Protein AF-A0A8S3JWL3-F1 (afdb_monomer_lite)

Organism: NCBI:txid392030

Foldseek 3Di:
DDDDDDDAQQLLAVVSLVVVLVVLLVVCVVPPDQAEEAECFLVFAQWEQDQAGPPRDPVDDDPGRDHHYDDCPCVCLQQPPDDDPDDDNTPCTRHHHQQDWHDNNPPDIDGCSVCSLCRQVSVVVSVQVSSCVNPVDNGYYHYDRDDVVD

Secondary structure (DSSP, 8-state):
---PPP----TTSHHHHHHHHHHHHHHHTTS--SEEEE-STTT--S-BS-SS-TT--TTS--SS---B---GGGHHHHS-SS--S-SSSSTTTTS--TT-EEE-SSS-EEEHHHHGGGHHHHHHHHHHHHHHHHHTS--EEEESS--TT-

Structure (mmCIF, N/CA/C/O backbone):
data_AF-A0A8S3JWL3-F1
#
_entry.id   AF-A0A8S3JWL3-F1
#
loop_
_atom_site.group_PDB
_atom_site.id
_atom_site.type_symbol
_atom_site.label_atom_id
_atom_site.label_alt_id
_atom_site.label_comp_id
_atom_site.label_asym_id
_atom_site.label_entity_id
_atom_site.label_seq_id
_atom_site.pdbx_PDB_ins_code
_atom_site.Cartn_x
_atom_site.Cartn_y
_atom_site.Cartn_z
_atom_site.occupancy
_atom_site.B_iso_or_equiv
_atom_site.auth_seq_id
_atom_site.auth_comp_id
_atom_site.auth_asym_id
_atom_site.auth_atom_id
_atom_site.pdbx_PDB_model_num
ATOM 1 N N . MET A 1 1 ? -8.527 26.647 -8.052 1.00 44.53 1 MET A N 1
ATOM 2 C CA . MET A 1 1 ? -8.600 25.191 -7.799 1.00 44.53 1 MET A CA 1
ATOM 3 C C . MET A 1 1 ? -7.222 24.756 -7.322 1.00 44.53 1 MET A C 1
ATOM 5 O O . MET A 1 1 ? -6.281 24.857 -8.094 1.00 44.53 1 MET A O 1
ATOM 9 N N . ILE A 1 2 ? -7.061 24.413 -6.041 1.00 44.34 2 ILE A N 1
ATOM 10 C CA . ILE A 1 2 ? -5.769 23.945 -5.516 1.00 44.34 2 ILE A CA 1
ATOM 11 C C . ILE A 1 2 ? -5.605 22.501 -5.985 1.00 44.34 2 ILE A C 1
ATOM 13 O O . ILE A 1 2 ? -6.387 21.639 -5.589 1.00 44.34 2 ILE A O 1
ATOM 17 N N . ILE A 1 3 ? -4.630 22.246 -6.852 1.00 53.47 3 ILE A N 1
ATOM 18 C CA . ILE A 1 3 ? -4.238 20.884 -7.215 1.00 53.47 3 ILE A CA 1
ATOM 19 C C . ILE A 1 3 ? -3.563 20.283 -5.979 1.00 53.47 3 ILE A C 1
ATOM 21 O O . ILE A 1 3 ? -2.512 20.763 -5.559 1.00 53.47 3 ILE A O 1
ATOM 25 N N . ARG A 1 4 ? -4.185 19.276 -5.359 1.00 68.00 4 ARG A N 1
ATOM 26 C CA . ARG A 1 4 ? -3.591 18.528 -4.245 1.00 68.00 4 ARG A CA 1
ATOM 27 C C . ARG A 1 4 ? -3.027 17.222 -4.794 1.00 68.00 4 ARG A C 1
ATOM 29 O O . ARG A 1 4 ? -3.751 16.478 -5.447 1.00 68.00 4 ARG A O 1
ATOM 36 N N . LYS A 1 5 ? -1.738 16.986 -4.560 1.00 80.75 5 LYS A N 1
ATOM 37 C CA . LYS A 1 5 ? -1.073 15.713 -4.857 1.00 80.75 5 LYS A CA 1
ATOM 38 C C . LYS A 1 5 ? -1.390 14.711 -3.744 1.00 80.75 5 LYS A C 1
ATOM 40 O O . LYS A 1 5 ? -1.603 15.127 -2.604 1.00 80.75 5 LYS A O 1
ATOM 45 N N . ALA A 1 6 ? -1.413 13.426 -4.078 1.00 89.12 6 ALA A N 1
ATOM 46 C CA . ALA A 1 6 ? -1.502 12.342 -3.105 1.00 89.12 6 ALA A CA 1
ATOM 47 C C . ALA A 1 6 ? -0.107 11.769 -2.821 1.00 89.12 6 ALA A C 1
ATOM 49 O O . ALA A 1 6 ? 0.796 11.873 -3.651 1.00 89.12 6 ALA A O 1
ATOM 50 N N . VAL A 1 7 ? 0.047 11.178 -1.641 1.00 93.50 7 VAL A N 1
ATOM 51 C CA . VAL A 1 7 ? 1.211 10.382 -1.242 1.00 93.50 7 VAL A CA 1
ATOM 52 C C . VAL A 1 7 ? 0.719 9.002 -0.820 1.00 93.50 7 VAL A C 1
ATOM 54 O O . VAL A 1 7 ? -0.432 8.869 -0.404 1.00 93.50 7 VAL A O 1
ATOM 57 N N . PHE A 1 8 ? 1.581 7.997 -0.928 1.00 96.88 8 PHE A N 1
ATOM 58 C CA . PHE A 1 8 ? 1.252 6.609 -0.619 1.00 96.88 8 PHE A CA 1
ATOM 59 C C . PHE A 1 8 ? 1.938 6.214 0.693 1.00 96.88 8 PHE A C 1
ATOM 61 O O . PHE A 1 8 ? 3.164 6.315 0.771 1.00 96.88 8 PHE A O 1
ATOM 68 N N . PRO A 1 9 ? 1.189 5.816 1.736 1.00 97.81 9 PRO A N 1
ATOM 69 C CA . PRO A 1 9 ? 1.782 5.319 2.972 1.00 97.81 9 PRO A CA 1
ATOM 70 C C . PRO A 1 9 ? 2.560 4.022 2.734 1.00 97.81 9 PRO A C 1
ATOM 72 O O . PRO A 1 9 ? 2.118 3.167 1.967 1.00 97.81 9 PRO A O 1
ATOM 75 N N . ASP A 1 10 ? 3.689 3.862 3.418 1.00 98.00 10 ASP A N 1
ATOM 76 C CA . ASP A 1 10 ? 4.428 2.601 3.475 1.00 98.00 10 ASP A CA 1
ATOM 77 C C . ASP A 1 10 ? 3.931 1.768 4.662 1.00 98.00 10 ASP A C 1
ATOM 79 O O . ASP A 1 10 ? 4.344 1.984 5.799 1.00 98.00 10 ASP A O 1
ATOM 83 N N . PHE A 1 11 ? 3.039 0.811 4.409 1.00 97.38 11 PHE A N 1
ATOM 84 C CA . PHE A 1 11 ? 2.461 -0.033 5.458 1.00 97.38 11 PHE A CA 1
ATOM 85 C C . PHE A 1 11 ? 3.400 -1.141 5.968 1.00 97.38 11 PHE A C 1
ATOM 87 O O . PHE A 1 11 ? 3.031 -1.854 6.903 1.00 97.38 11 PHE A O 1
ATOM 94 N N . PHE A 1 12 ? 4.616 -1.278 5.423 1.00 96.25 12 PHE A N 1
ATOM 95 C CA . PHE A 1 12 ? 5.665 -2.084 6.059 1.00 96.25 12 PHE A CA 1
ATOM 96 C C . PHE A 1 12 ? 6.327 -1.346 7.221 1.00 96.25 12 PHE A C 1
ATOM 98 O O . PHE A 1 12 ? 6.845 -1.990 8.139 1.00 96.25 12 PHE A O 1
ATOM 105 N N . TYR A 1 13 ? 6.280 -0.011 7.213 1.00 97.19 13 TYR A N 1
ATOM 106 C CA . TYR A 1 13 ? 6.944 0.815 8.205 1.00 97.19 13 TYR A CA 1
ATOM 107 C C . TYR A 1 13 ? 6.070 0.967 9.462 1.00 97.19 13 TYR A C 1
ATOM 109 O O . TYR A 1 13 ? 4.990 1.561 9.391 1.00 97.19 13 TYR A O 1
ATOM 117 N N . PRO A 1 14 ? 6.503 0.492 10.650 1.00 95.38 14 PRO A N 1
ATOM 118 C CA . PRO A 1 14 ? 5.649 0.488 11.843 1.00 95.38 14 PRO A CA 1
ATOM 119 C C . PRO A 1 14 ? 5.060 1.859 12.234 1.00 95.38 14 PRO A C 1
ATOM 121 O O . PRO A 1 14 ? 3.884 1.919 12.585 1.00 95.38 14 PRO A O 1
ATOM 124 N N . PRO A 1 15 ? 5.778 2.991 12.104 1.00 96.62 15 PRO A N 1
ATOM 125 C CA . PRO A 1 15 ? 5.181 4.306 12.345 1.00 96.62 15 PRO A CA 1
ATOM 126 C C . PRO A 1 15 ? 4.018 4.665 11.408 1.00 96.62 15 PRO A C 1
ATOM 128 O O . PRO A 1 15 ? 3.125 5.409 11.814 1.00 96.62 15 PRO A O 1
ATOM 131 N N . ALA A 1 16 ? 3.982 4.138 10.179 1.00 96.06 16 ALA A N 1
ATOM 132 C CA . ALA A 1 16 ? 2.843 4.332 9.285 1.00 96.06 16 ALA A CA 1
ATOM 133 C C . ALA A 1 16 ? 1.608 3.557 9.769 1.00 96.06 16 ALA A C 1
ATOM 135 O O . ALA A 1 16 ? 0.496 4.069 9.664 1.00 96.06 16 ALA A O 1
ATOM 136 N N . PHE A 1 17 ? 1.794 2.373 10.364 1.00 94.19 17 PHE A N 1
ATOM 137 C CA . PHE A 1 17 ? 0.718 1.628 11.026 1.00 94.19 17 PHE A CA 1
ATOM 138 C C . PHE A 1 17 ? 0.106 2.450 12.166 1.00 94.19 17 PHE A C 1
ATOM 140 O O . PHE A 1 17 ? -1.116 2.594 12.248 1.00 94.19 17 PHE A O 1
ATOM 147 N N . ASP A 1 18 ? 0.947 3.019 13.033 1.00 95.44 18 ASP A N 1
ATOM 148 C CA . ASP A 1 18 ? 0.491 3.824 14.171 1.00 95.44 18 ASP A CA 1
ATOM 149 C C . ASP A 1 18 ? -0.229 5.095 13.713 1.00 95.44 18 ASP A C 1
ATOM 151 O O . ASP A 1 18 ? -1.307 5.432 14.219 1.00 95.44 18 ASP A O 1
ATOM 155 N N . TRP A 1 19 ? 0.327 5.768 12.702 1.00 97.88 19 TRP A N 1
ATOM 156 C CA . TRP A 1 19 ? -0.329 6.892 12.050 1.00 97.88 19 TRP A CA 1
ATOM 157 C C . TRP A 1 19 ? -1.694 6.481 11.487 1.00 97.88 19 TRP A C 1
ATOM 159 O O . TRP A 1 19 ? -2.695 7.108 11.834 1.00 97.88 19 TRP A O 1
ATOM 169 N N . TRP A 1 20 ? -1.778 5.403 10.707 1.00 98.00 20 TRP A N 1
ATOM 170 C CA . TRP A 1 20 ? -3.027 4.943 10.096 1.00 98.00 20 TRP A CA 1
ATOM 171 C C . TRP A 1 20 ? -4.093 4.601 11.137 1.00 98.00 20 TRP A C 1
ATOM 173 O O . TRP A 1 20 ? -5.238 5.052 11.049 1.00 98.00 20 TRP A O 1
ATOM 183 N N . LYS A 1 21 ? -3.695 3.895 12.200 1.00 96.50 21 LYS A N 1
ATOM 184 C CA . LYS A 1 21 ? -4.564 3.599 13.339 1.00 96.50 21 LYS A CA 1
ATOM 185 C C . LYS A 1 21 ? -5.101 4.873 13.987 1.00 96.50 21 LYS A C 1
ATOM 187 O O . LYS A 1 21 ? -6.297 4.940 14.272 1.00 96.50 21 LYS A O 1
ATOM 192 N N . SER A 1 22 ? -4.251 5.878 14.214 1.00 97.62 22 SER A N 1
ATOM 193 C CA . SER A 1 22 ? -4.694 7.158 14.782 1.00 97.62 22 SER A CA 1
ATOM 194 C C . SER A 1 22 ? -5.728 7.850 13.893 1.00 97.62 22 SER A C 1
ATOM 196 O O . SER A 1 22 ? -6.750 8.296 14.408 1.00 97.62 22 SER A O 1
ATOM 198 N N . GLN A 1 23 ? -5.533 7.841 12.567 1.00 97.88 23 GLN A N 1
ATOM 199 C CA . GLN A 1 23 ? -6.482 8.438 11.624 1.00 97.88 23 GLN A CA 1
ATOM 200 C C . GLN A 1 23 ? -7.848 7.750 11.698 1.00 97.88 23 GLN A C 1
ATOM 202 O O . GLN A 1 23 ? -8.874 8.423 11.792 1.00 97.88 23 GLN A O 1
ATOM 207 N N . ILE A 1 24 ? -7.864 6.415 11.725 1.00 97.38 24 ILE A N 1
ATOM 208 C CA . ILE A 1 24 ? -9.092 5.620 11.847 1.00 97.38 24 ILE A CA 1
ATOM 209 C C . ILE A 1 24 ? -9.818 5.930 13.165 1.00 97.38 24 ILE A C 1
ATOM 211 O O . ILE A 1 24 ? -11.020 6.204 13.168 1.00 97.38 24 ILE A O 1
ATOM 215 N N . VAL A 1 25 ? -9.097 5.909 14.291 1.00 95.62 25 VAL A N 1
ATOM 216 C CA . VAL A 1 25 ? -9.671 6.157 15.624 1.00 95.62 25 VAL A CA 1
ATOM 217 C C . VAL A 1 25 ? -10.209 7.583 15.740 1.00 95.62 25 VAL A C 1
ATOM 219 O O . VAL A 1 25 ? -11.300 7.790 16.275 1.00 95.62 25 VAL A O 1
ATOM 222 N N . ASP A 1 26 ? -9.468 8.568 15.237 1.00 97.06 26 ASP A N 1
ATOM 223 C CA . ASP A 1 26 ? -9.870 9.970 15.293 1.00 97.06 26 ASP A CA 1
ATOM 224 C C . ASP A 1 26 ? -11.065 10.252 14.388 1.00 97.06 26 ASP A C 1
ATOM 226 O O . ASP A 1 26 ? -12.000 10.940 14.808 1.00 97.06 26 ASP A O 1
ATOM 230 N N . TYR A 1 27 ? -11.100 9.669 13.189 1.00 97.19 27 TYR A N 1
ATOM 231 C CA . TYR A 1 27 ? -12.247 9.814 12.302 1.00 97.19 27 TYR A CA 1
ATOM 232 C C . TYR A 1 27 ? -13.502 9.147 12.877 1.00 97.19 27 TYR A C 1
ATOM 234 O O . TYR A 1 27 ? -14.595 9.710 12.789 1.00 97.19 27 TYR A O 1
ATOM 242 N N . HIS A 1 28 ? -13.355 8.027 13.594 1.00 96.88 28 HIS A N 1
ATOM 243 C CA . HIS A 1 28 ? -14.475 7.374 14.275 1.00 96.88 28 HIS A CA 1
ATOM 244 C C . HIS A 1 28 ? -15.125 8.230 15.382 1.00 96.88 28 HIS A C 1
ATOM 246 O O . HIS A 1 28 ? -16.268 8.001 15.797 1.00 96.88 28 HIS A O 1
ATOM 252 N N . LYS A 1 29 ? -14.422 9.242 15.907 1.00 96.50 29 LYS A N 1
ATOM 253 C CA . LYS A 1 29 ? -15.022 10.217 16.838 1.00 96.50 29 LYS A CA 1
ATOM 254 C C . LYS A 1 29 ? -16.047 11.110 16.133 1.00 96.50 29 LYS A C 1
ATOM 256 O O . LYS A 1 29 ? -16.964 11.586 16.792 1.00 96.50 29 LYS A O 1
ATOM 261 N N . GLN A 1 30 ? -15.902 11.304 14.822 1.00 97.75 30 GLN A N 1
ATOM 262 C CA . GLN A 1 30 ? -16.779 12.137 13.997 1.00 97.75 30 GLN A CA 1
ATOM 263 C C . GLN A 1 30 ? -17.875 11.315 13.311 1.00 97.75 30 GLN A C 1
ATOM 265 O O . GLN A 1 30 ? -19.022 11.750 13.263 1.00 97.75 30 GLN A O 1
ATOM 270 N N . LEU A 1 31 ? -17.535 10.122 12.815 1.00 96.50 31 LEU A N 1
ATOM 271 C CA . LEU A 1 31 ? -18.459 9.226 12.125 1.00 96.50 31 LEU A CA 1
ATOM 272 C C . LEU A 1 31 ? -18.341 7.810 12.683 1.00 96.50 31 LEU A C 1
ATOM 274 O O . LEU A 1 31 ? -17.288 7.191 12.588 1.00 96.50 31 LEU A O 1
ATOM 278 N N . LYS A 1 32 ? -19.433 7.279 13.231 1.00 96.25 32 LYS A N 1
ATOM 279 C CA . LYS A 1 32 ? -19.479 5.886 13.687 1.00 96.25 32 LYS A CA 1
ATOM 280 C C . LYS A 1 32 ? -19.602 4.944 12.493 1.00 96.25 32 LYS A C 1
ATOM 282 O O . LYS A 1 32 ? -20.474 5.146 11.652 1.00 96.25 32 LYS A O 1
ATOM 287 N N . PHE A 1 33 ? -18.733 3.939 12.428 1.00 95.62 33 PHE A N 1
ATOM 288 C CA . PHE A 1 33 ? -18.717 2.923 11.376 1.00 95.62 33 PHE A CA 1
ATOM 289 C C . PHE A 1 33 ? -18.340 1.557 11.955 1.00 95.62 33 PHE A C 1
ATOM 291 O O . PHE A 1 33 ? -17.509 1.461 12.855 1.00 95.62 33 PHE A O 1
ATOM 298 N N . ASP A 1 34 ? -18.930 0.492 11.412 1.00 94.62 34 ASP A N 1
ATOM 299 C CA . ASP A 1 34 ? -18.734 -0.880 11.908 1.00 94.62 34 ASP A CA 1
ATOM 300 C C . ASP A 1 34 ? -17.674 -1.674 11.119 1.00 94.62 34 ASP A C 1
ATOM 302 O O . ASP A 1 34 ? -17.154 -2.695 11.588 1.00 94.62 34 ASP A O 1
ATOM 306 N N . GLY A 1 35 ? -17.331 -1.201 9.920 1.00 95.44 35 GLY A N 1
ATOM 307 C CA . GLY A 1 35 ? -16.371 -1.829 9.019 1.00 95.44 35 GLY A CA 1
ATOM 308 C C . GLY A 1 35 ? -15.689 -0.817 8.110 1.00 95.44 35 GLY A C 1
ATOM 309 O O . GLY A 1 35 ? -16.134 0.325 7.990 1.00 95.44 35 GLY A O 1
ATOM 310 N N . ILE A 1 36 ? -14.597 -1.246 7.484 1.00 97.75 36 ILE A N 1
ATOM 311 C CA . ILE A 1 36 ? -13.767 -0.408 6.616 1.00 97.75 36 ILE A CA 1
ATOM 312 C C . ILE A 1 36 ? -13.641 -1.084 5.253 1.00 97.75 36 ILE A C 1
ATOM 314 O O . ILE A 1 36 ? -13.342 -2.272 5.164 1.00 97.75 36 ILE A O 1
ATOM 318 N N . TRP A 1 37 ? -13.858 -0.322 4.188 1.00 98.38 37 TRP A N 1
ATOM 319 C CA . TRP A 1 37 ? -13.533 -0.742 2.830 1.00 98.38 37 TRP A CA 1
ATOM 320 C C . TRP A 1 37 ? -12.282 0.014 2.385 1.00 98.38 37 TRP A C 1
ATOM 322 O O . TRP A 1 37 ? -12.329 1.233 2.225 1.00 98.38 37 TRP A O 1
ATOM 332 N N . ILE A 1 38 ? -11.169 -0.707 2.243 1.00 98.44 38 ILE A N 1
ATOM 333 C CA . ILE A 1 38 ? -9.925 -0.190 1.668 1.00 98.44 38 ILE A CA 1
ATOM 334 C C . ILE A 1 38 ? -9.906 -0.535 0.178 1.00 98.44 38 ILE A C 1
ATOM 336 O O . ILE A 1 38 ? -10.001 -1.694 -0.225 1.00 98.44 38 ILE A O 1
ATOM 340 N N . ASP A 1 39 ? -9.877 0.502 -0.646 1.00 98.31 39 ASP A N 1
ATOM 341 C CA . ASP A 1 39 ? -9.961 0.412 -2.099 1.00 98.31 39 ASP A CA 1
ATOM 342 C C . ASP A 1 39 ? -8.797 1.181 -2.725 1.00 98.31 39 ASP A C 1
ATOM 344 O O . ASP A 1 39 ? -8.165 2.006 -2.067 1.00 98.31 39 ASP A O 1
ATOM 348 N N . MET A 1 40 ? -8.530 0.947 -4.010 1.00 98.00 40 MET A N 1
ATOM 349 C CA . MET A 1 40 ? -7.416 1.587 -4.728 1.00 98.00 40 MET A CA 1
ATOM 350 C C . MET A 1 40 ? -6.021 1.193 -4.228 1.00 98.00 40 MET A C 1
ATOM 352 O O . MET A 1 40 ? -5.046 1.899 -4.482 1.00 98.00 40 MET A O 1
ATOM 356 N N . ASN A 1 41 ? -5.912 0.045 -3.563 1.00 98.50 41 ASN A N 1
ATOM 357 C CA . ASN A 1 41 ? -4.724 -0.372 -2.831 1.00 98.50 41 ASN A CA 1
ATOM 358 C C . ASN A 1 41 ? -3.867 -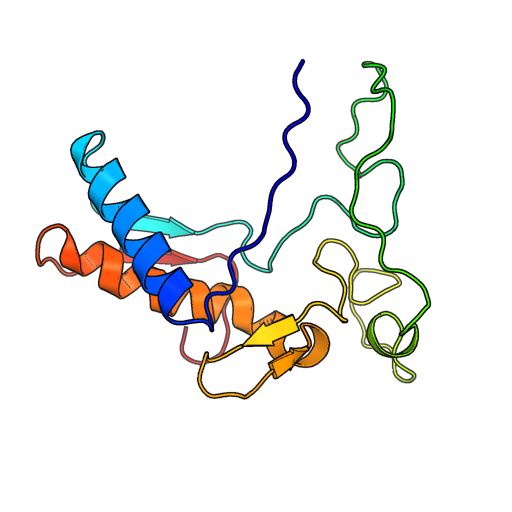1.433 -3.538 1.00 98.50 41 ASN A C 1
ATOM 360 O O . ASN A 1 41 ? -3.191 -2.229 -2.891 1.00 98.50 41 ASN A O 1
ATOM 364 N N . GLU A 1 42 ? -3.844 -1.433 -4.872 1.00 98.44 42 GLU A N 1
ATOM 365 C CA . GLU A 1 42 ? -2.873 -2.221 -5.636 1.00 98.44 42 GLU A CA 1
ATOM 366 C C . GLU A 1 42 ? -1.402 -1.897 -5.328 1.00 98.44 42 GLU A C 1
ATOM 368 O O . GLU A 1 42 ? -0.667 -2.871 -5.176 1.00 98.44 42 GLU A O 1
ATOM 373 N N . PRO A 1 43 ? -0.920 -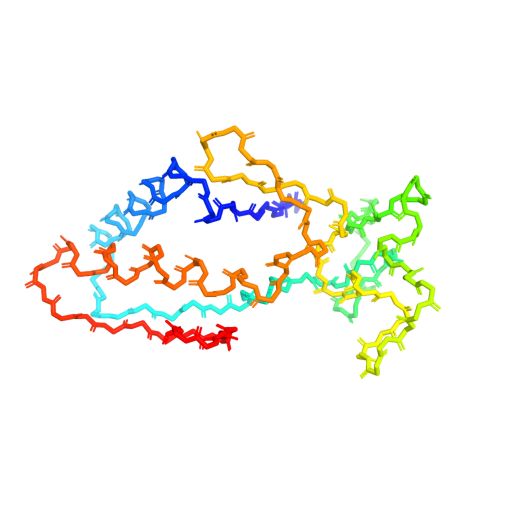0.635 -5.199 1.00 97.75 43 PRO A N 1
ATOM 374 C CA . PRO A 1 43 ? -1.585 0.678 -5.110 1.00 97.75 43 PRO A CA 1
ATOM 375 C C . PRO A 1 43 ? -1.889 1.317 -6.468 1.00 97.75 43 PRO A C 1
ATOM 377 O O . PRO A 1 43 ? -1.003 1.476 -7.312 1.00 97.75 43 PRO A O 1
ATOM 380 N N . ALA A 1 44 ? -3.131 1.750 -6.671 1.00 96.19 44 ALA A N 1
ATOM 381 C CA . ALA A 1 44 ? -3.540 2.353 -7.929 1.00 96.19 44 ALA A CA 1
ATOM 382 C C . ALA A 1 44 ? -3.127 3.827 -8.021 1.00 96.19 44 ALA A C 1
ATOM 384 O O . ALA A 1 44 ? -3.412 4.642 -7.143 1.00 96.19 44 ALA A O 1
ATOM 385 N N . ASN A 1 45 ? -2.545 4.183 -9.160 1.00 92.75 45 ASN A N 1
ATOM 386 C CA . ASN A 1 45 ? -2.312 5.553 -9.581 1.00 92.75 45 ASN A CA 1
ATOM 387 C C . ASN A 1 45 ? -3.057 5.817 -10.900 1.00 92.75 45 ASN A C 1
ATOM 389 O O . ASN A 1 45 ? -3.210 4.924 -11.737 1.00 92.75 45 ASN A O 1
ATOM 393 N N . PHE A 1 46 ? -3.544 7.042 -11.103 1.00 88.69 46 PHE A N 1
ATOM 394 C CA . PHE A 1 46 ? -4.230 7.434 -12.338 1.00 88.69 46 PHE A CA 1
ATOM 395 C C . PHE A 1 46 ? -3.209 7.628 -13.458 1.00 88.69 46 PHE A C 1
ATOM 397 O O . PHE A 1 46 ? -2.963 8.748 -13.861 1.00 88.69 46 PHE A O 1
ATOM 404 N N . ASP A 1 47 ? -2.624 6.535 -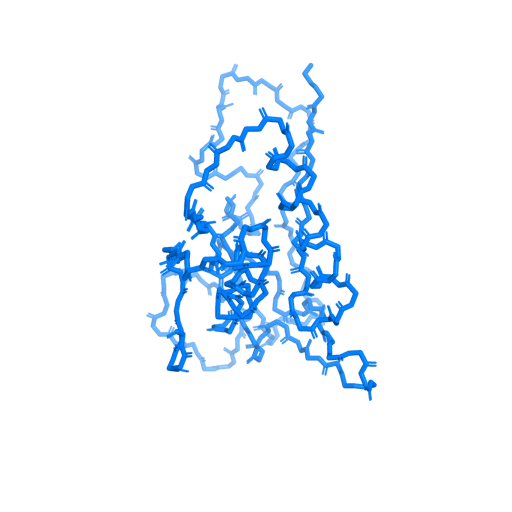13.939 1.00 86.75 47 ASP A N 1
ATOM 405 C CA . ASP A 1 47 ? -1.488 6.487 -14.862 1.00 86.75 47 ASP A CA 1
ATOM 406 C C . ASP A 1 47 ? -0.160 7.041 -14.312 1.00 86.75 47 ASP A C 1
ATOM 408 O O . ASP A 1 47 ? -0.077 8.022 -13.571 1.00 86.75 47 ASP A O 1
ATOM 412 N N . THR A 1 48 ? 0.904 6.389 -14.761 1.00 89.56 48 THR A N 1
ATOM 413 C CA . THR A 1 48 ? 2.305 6.715 -14.495 1.00 89.56 48 THR A CA 1
ATOM 414 C C . THR A 1 48 ? 3.000 6.794 -15.846 1.00 89.56 48 THR A C 1
ATOM 416 O O . THR A 1 48 ? 2.563 6.145 -16.796 1.00 89.56 48 THR A O 1
ATOM 419 N N . ASN A 1 49 ? 4.005 7.657 -15.975 1.00 87.38 49 ASN A N 1
ATOM 420 C CA . ASN A 1 49 ? 4.714 7.922 -17.234 1.00 87.38 49 ASN A CA 1
ATOM 421 C C . ASN A 1 49 ? 3.840 8.532 -18.351 1.00 87.38 49 ASN A C 1
ATOM 423 O O . ASN A 1 49 ? 4.198 8.499 -19.527 1.00 87.38 49 ASN A O 1
ATOM 427 N N . LYS A 1 50 ? 2.699 9.146 -18.002 1.00 84.69 50 LYS A N 1
ATOM 428 C CA . LYS A 1 50 ? 1.812 9.846 -18.951 1.00 84.69 50 LYS A CA 1
ATOM 429 C C . LYS A 1 50 ? 1.598 11.289 -18.528 1.00 84.69 50 LYS A C 1
ATOM 431 O O . LYS A 1 50 ? 1.336 11.564 -17.364 1.00 84.69 50 LYS A O 1
ATOM 436 N N . LEU A 1 51 ? 1.644 12.233 -19.471 1.00 79.69 51 LEU A N 1
ATOM 437 C CA . LEU A 1 51 ? 1.400 13.657 -19.175 1.00 79.69 51 LEU A CA 1
ATOM 438 C C . LEU A 1 51 ? -0.065 13.933 -18.831 1.00 79.69 51 LEU A C 1
ATOM 440 O O . LEU A 1 51 ? -0.369 14.806 -18.022 1.00 79.69 51 LEU A O 1
ATOM 444 N N . GLN A 1 52 ? -0.976 13.189 -19.449 1.00 80.12 52 GLN A N 1
ATOM 445 C CA . GLN A 1 52 ? -2.411 13.309 -19.239 1.00 80.12 52 GLN A CA 1
ATOM 446 C C . GLN A 1 52 ? -2.952 11.908 -18.957 1.00 80.12 52 GLN A C 1
ATOM 448 O O . GLN A 1 52 ? -2.856 11.050 -19.835 1.00 80.12 52 GLN A O 1
ATOM 453 N N . PRO A 1 53 ? -3.462 11.648 -17.744 1.00 78.06 53 PRO A N 1
ATOM 454 C CA . PRO A 1 53 ? -4.025 10.354 -17.412 1.00 78.06 53 PRO A CA 1
ATOM 455 C C . PRO A 1 53 ? -5.346 10.134 -18.144 1.00 78.06 53 PRO A C 1
ATOM 457 O O . PRO A 1 53 ? -5.952 11.074 -18.660 1.00 78.06 53 PRO A O 1
ATOM 460 N N . TRP A 1 54 ? -5.838 8.900 -18.150 1.00 77.19 54 TRP A N 1
ATOM 461 C CA . TRP A 1 54 ? -7.070 8.532 -18.855 1.00 77.19 54 TRP A CA 1
ATOM 462 C C . TRP A 1 54 ? -8.301 9.366 -18.447 1.00 77.19 54 TRP A C 1
ATOM 464 O O . TRP A 1 54 ? -9.206 9.563 -19.254 1.00 77.19 54 TRP A O 1
ATOM 474 N N . ASN A 1 55 ? -8.341 9.877 -17.211 1.00 78.69 55 ASN A N 1
ATOM 475 C CA . ASN A 1 55 ? -9.425 10.712 -16.683 1.00 78.69 55 ASN A CA 1
ATOM 476 C C . ASN A 1 55 ? -9.133 12.223 -16.762 1.00 78.69 55 ASN A C 1
ATOM 478 O O . ASN A 1 55 ? -9.788 13.025 -16.086 1.00 78.69 55 ASN A O 1
ATOM 482 N N . TRP A 1 56 ? -8.145 12.635 -17.558 1.00 77.19 56 TRP A N 1
ATOM 483 C CA . TRP A 1 56 ? -7.802 14.040 -17.721 1.00 77.19 56 TRP A CA 1
ATOM 484 C C . TRP A 1 56 ? -8.926 14.812 -18.415 1.00 77.19 56 TRP A C 1
ATOM 486 O O . TRP A 1 56 ? -9.268 14.560 -19.569 1.00 77.19 56 TRP A O 1
ATOM 496 N N . ASN A 1 57 ? -9.490 15.802 -17.722 1.00 77.50 57 ASN A N 1
ATOM 497 C CA . ASN A 1 57 ? -10.503 16.668 -18.311 1.00 77.50 57 ASN A CA 1
ATOM 498 C C . ASN A 1 57 ? -9.850 17.694 -19.251 1.00 77.50 57 ASN A C 1
ATOM 500 O O . ASN A 1 57 ? -9.331 18.714 -18.797 1.00 77.50 57 ASN A O 1
ATOM 504 N N . THR A 1 58 ? -9.939 17.446 -20.558 1.00 76.19 58 THR A N 1
ATOM 505 C CA . THR A 1 58 ? -9.382 18.301 -21.619 1.00 76.19 58 THR A CA 1
ATOM 506 C C . THR A 1 58 ? -10.073 19.660 -21.749 1.00 76.19 58 THR A C 1
ATOM 508 O O . THR A 1 58 ? -9.510 20.572 -22.348 1.00 76.19 58 THR A O 1
ATOM 511 N N . THR A 1 59 ? -11.262 19.831 -21.162 1.00 80.12 59 THR A N 1
ATOM 512 C CA . THR A 1 59 ? -12.006 21.103 -21.191 1.00 80.12 59 THR A CA 1
ATOM 513 C C . THR A 1 59 ? -11.566 22.086 -20.102 1.00 80.12 59 THR A C 1
ATOM 515 O O . THR A 1 59 ? -11.889 23.269 -20.173 1.00 80.12 59 THR A O 1
ATOM 518 N N . VAL A 1 60 ? -10.797 21.628 -19.105 1.00 74.00 60 VAL A N 1
ATOM 519 C CA . VAL A 1 60 ? -10.256 22.471 -18.032 1.00 74.00 60 VAL A CA 1
ATOM 520 C C . VAL A 1 60 ? -8.750 22.594 -18.216 1.00 74.00 60 VAL A C 1
ATOM 522 O O . VAL A 1 60 ? -8.012 21.633 -18.004 1.00 74.00 60 VAL A O 1
ATOM 525 N N . PHE A 1 61 ? -8.275 23.792 -18.561 1.00 67.88 61 PHE A N 1
ATOM 526 C CA . PHE A 1 61 ? -6.840 24.061 -18.616 1.00 67.88 61 PHE A CA 1
ATOM 527 C C . PHE A 1 61 ? -6.222 23.886 -17.225 1.00 67.88 61 PHE A C 1
ATOM 529 O O . PHE A 1 61 ? -6.550 24.613 -16.283 1.00 67.88 61 PHE A O 1
ATOM 536 N N . ARG A 1 62 ? -5.318 22.913 -17.093 1.00 69.62 62 ARG A N 1
ATOM 537 C CA . ARG A 1 62 ? -4.497 22.728 -15.896 1.00 69.62 62 ARG A CA 1
ATOM 538 C C . ARG A 1 62 ? -3.062 23.100 -16.253 1.00 69.62 62 ARG A C 1
ATOM 540 O O . ARG A 1 62 ? -2.396 22.304 -16.916 1.00 69.62 62 ARG A O 1
ATOM 547 N N . PRO A 1 63 ? -2.585 24.295 -15.864 1.00 58.19 63 PRO A N 1
ATOM 548 C CA . PRO A 1 63 ? -1.183 24.627 -16.045 1.00 58.19 63 PRO A CA 1
ATOM 549 C C . PRO A 1 63 ? -0.353 23.626 -15.234 1.00 58.19 63 PRO A C 1
ATOM 551 O O . PRO A 1 63 ? -0.568 23.482 -14.031 1.00 58.19 63 PRO A O 1
ATOM 554 N N . ASN A 1 64 ? 0.573 22.946 -15.916 1.00 63.97 64 ASN A N 1
ATOM 555 C CA . ASN A 1 64 ? 1.471 21.901 -15.411 1.00 63.97 64 ASN A CA 1
ATOM 556 C C . ASN A 1 64 ? 0.787 20.544 -15.157 1.00 63.97 64 ASN A C 1
ATOM 558 O O . ASN A 1 64 ? 0.130 20.338 -14.137 1.00 63.97 64 ASN A O 1
ATOM 562 N N . SER A 1 65 ? 0.991 19.588 -16.069 1.00 64.81 65 SER A N 1
ATOM 563 C CA . SER A 1 65 ? 0.730 18.163 -15.821 1.00 64.81 65 SER A CA 1
ATOM 564 C C . SER A 1 65 ? 1.556 17.681 -14.627 1.00 64.81 65 SER A C 1
ATOM 566 O O . SER A 1 65 ? 2.748 17.972 -14.547 1.00 64.81 65 SER A O 1
ATOM 568 N N . TRP A 1 66 ? 0.932 16.962 -13.694 1.00 71.25 66 TRP A N 1
ATOM 569 C CA . TRP A 1 66 ? 1.523 16.623 -12.390 1.00 71.25 66 TRP A CA 1
ATOM 570 C C . TRP A 1 66 ? 1.496 15.122 -12.078 1.00 71.25 66 TRP A C 1
ATOM 572 O O . TRP A 1 66 ? 1.507 14.751 -10.907 1.00 71.25 66 TRP A O 1
ATOM 582 N N . ASN A 1 67 ? 1.465 14.264 -13.097 1.00 82.62 67 ASN A N 1
ATOM 583 C CA . ASN A 1 67 ? 1.489 12.818 -12.872 1.00 82.62 67 ASN A CA 1
ATOM 584 C C . ASN A 1 67 ? 2.871 12.340 -12.441 1.00 82.62 67 ASN A C 1
ATOM 586 O O . ASN A 1 67 ? 3.878 13.029 -12.619 1.00 82.62 67 ASN A O 1
ATOM 590 N N . LEU A 1 68 ? 2.887 11.138 -11.877 1.00 88.62 68 LEU A N 1
ATOM 591 C CA . LEU A 1 68 ? 4.115 10.440 -11.560 1.00 88.62 68 LEU A CA 1
ATOM 592 C C . LEU A 1 68 ? 4.843 10.078 -12.861 1.00 88.62 68 LEU A C 1
ATOM 594 O O . LEU A 1 68 ? 4.253 9.479 -13.761 1.00 88.62 68 LEU A O 1
ATOM 598 N N . PHE A 1 69 ? 6.116 10.447 -12.935 1.00 89.00 69 PHE A N 1
ATOM 599 C CA . PHE A 1 69 ? 7.043 10.010 -13.970 1.00 89.00 69 PHE A CA 1
ATOM 600 C C . PHE A 1 69 ? 8.203 9.306 -13.285 1.00 89.00 69 PHE A C 1
ATOM 602 O O . PHE A 1 69 ? 8.821 9.863 -12.376 1.00 89.00 69 PHE A O 1
ATOM 609 N N . CYS A 1 70 ? 8.455 8.083 -13.715 1.00 89.50 70 CYS A N 1
ATOM 610 C CA . CYS A 1 70 ? 9.590 7.288 -13.306 1.00 89.50 70 CYS A CA 1
ATOM 611 C C . CYS A 1 70 ? 10.737 7.635 -14.248 1.00 89.50 70 CYS A C 1
ATOM 613 O O . CYS A 1 70 ? 10.580 7.589 -15.465 1.00 89.50 70 CYS A O 1
ATOM 615 N N . ASN A 1 71 ? 11.854 8.085 -13.684 1.00 77.75 71 ASN A N 1
ATOM 616 C CA . ASN A 1 71 ? 13.031 8.417 -14.477 1.00 77.75 71 ASN A CA 1
ATOM 617 C C . ASN A 1 71 ? 13.721 7.136 -14.958 1.00 77.75 71 ASN A C 1
ATOM 619 O O . ASN A 1 71 ? 13.755 6.142 -14.237 1.00 77.75 71 ASN A O 1
ATOM 623 N N . ASP A 1 72 ? 14.395 7.220 -16.105 1.00 65.69 72 ASP A N 1
ATOM 624 C CA . ASP A 1 72 ? 15.143 6.111 -16.724 1.00 65.69 72 ASP A CA 1
ATOM 625 C C . ASP A 1 72 ? 16.368 5.635 -15.915 1.00 65.69 72 ASP A C 1
ATOM 627 O O 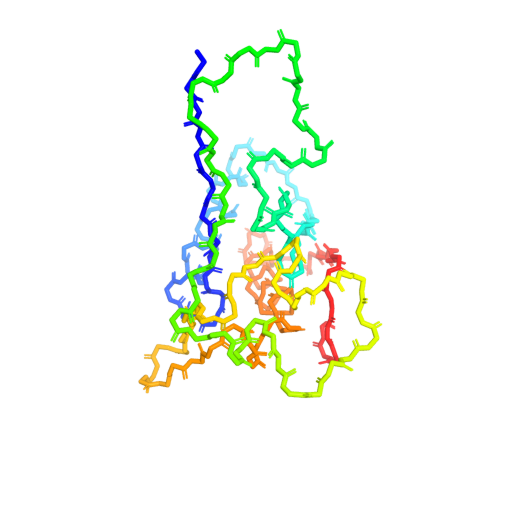. ASP A 1 72 ? 17.088 4.736 -16.341 1.00 65.69 72 ASP A O 1
ATOM 631 N N . SER A 1 73 ? 16.647 6.236 -14.752 1.00 60.91 73 SER A N 1
ATOM 632 C CA . SER A 1 73 ? 17.837 5.935 -13.947 1.00 60.91 73 SER A CA 1
ATOM 633 C C . SER A 1 73 ? 17.910 4.482 -13.464 1.00 60.91 73 SER A C 1
ATOM 635 O O . SER A 1 73 ? 19.012 4.015 -13.206 1.00 60.91 73 SER A O 1
ATOM 637 N N . ASP A 1 74 ? 16.776 3.774 -13.404 1.00 65.12 74 ASP A N 1
ATOM 638 C CA . ASP A 1 74 ? 16.699 2.322 -13.189 1.00 65.12 74 ASP A CA 1
ATOM 639 C C . ASP A 1 74 ? 15.690 1.687 -14.164 1.00 65.12 74 ASP A C 1
ATOM 641 O O . ASP A 1 74 ? 14.755 0.992 -13.760 1.00 65.12 74 ASP A O 1
ATOM 645 N N . GLU A 1 75 ? 15.876 1.921 -15.473 1.00 69.62 75 GLU A N 1
ATOM 646 C CA . GLU A 1 75 ? 15.034 1.349 -16.542 1.00 69.62 75 GLU A CA 1
ATOM 647 C C . GLU A 1 75 ? 14.781 -0.156 -16.337 1.00 69.62 75 GLU A C 1
ATOM 649 O O . GLU A 1 75 ? 13.687 -0.640 -16.596 1.00 69.62 75 GLU A O 1
ATOM 654 N N . HIS A 1 76 ? 15.750 -0.906 -15.807 1.00 86.56 76 HIS A N 1
ATOM 655 C CA . HIS A 1 76 ? 15.614 -2.347 -15.586 1.00 86.56 76 HIS A CA 1
ATOM 656 C C . HIS A 1 76 ? 14.549 -2.743 -14.558 1.00 86.56 76 HIS A C 1
ATOM 658 O O . HIS A 1 76 ? 14.061 -3.871 -14.623 1.00 86.56 76 HIS A O 1
ATOM 664 N N . LEU A 1 77 ? 14.193 -1.863 -13.617 1.00 91.94 77 LEU A N 1
ATOM 665 C CA . LEU A 1 77 ? 13.115 -2.142 -12.672 1.00 91.94 77 LEU A CA 1
ATOM 666 C C . LEU A 1 77 ? 11.761 -1.889 -13.327 1.00 91.94 77 LEU A C 1
ATOM 668 O O . LEU A 1 77 ? 10.905 -2.754 -13.267 1.00 91.94 77 LEU A O 1
ATOM 672 N N . ASP A 1 78 ? 11.555 -0.759 -14.002 1.00 92.06 78 ASP A N 1
ATOM 673 C CA . ASP A 1 78 ? 10.269 -0.465 -14.655 1.00 92.06 78 ASP A CA 1
ATOM 674 C C . ASP A 1 78 ? 10.055 -1.243 -15.977 1.00 92.06 78 ASP A C 1
ATOM 676 O O . ASP A 1 78 ? 8.917 -1.470 -16.399 1.00 92.06 78 ASP A O 1
ATOM 680 N N . ASN A 1 79 ? 11.142 -1.688 -16.615 1.00 91.69 79 ASN A N 1
ATOM 681 C CA . ASN A 1 79 ? 11.200 -2.406 -17.890 1.00 91.69 79 ASN A CA 1
ATOM 682 C C . ASN A 1 79 ? 12.177 -3.607 -17.798 1.00 91.69 79 ASN A C 1
ATOM 684 O O . ASN A 1 79 ? 13.273 -3.576 -18.371 1.00 91.69 79 ASN A O 1
ATOM 688 N N . PRO A 1 80 ? 11.821 -4.678 -17.062 1.00 91.88 80 PRO A N 1
ATOM 689 C CA . PRO A 1 80 ? 12.725 -5.798 -16.821 1.00 91.88 80 PRO A CA 1
ATOM 690 C C . PRO A 1 80 ? 13.043 -6.581 -18.104 1.00 91.88 80 PRO A C 1
ATOM 692 O O . PRO A 1 80 ? 12.203 -6.656 -19.007 1.00 91.88 80 PRO A O 1
ATOM 695 N N . PRO A 1 81 ? 14.214 -7.254 -18.185 1.00 91.50 81 PRO A N 1
ATOM 696 C CA . PRO A 1 81 ? 14.619 -8.013 -19.374 1.00 91.50 81 PRO A CA 1
ATOM 697 C C . PRO A 1 81 ? 13.601 -9.071 -19.814 1.00 91.50 81 PRO A C 1
ATOM 699 O O . PRO A 1 81 ? 13.484 -9.374 -21.001 1.00 91.50 81 PRO A O 1
ATOM 702 N N . TYR A 1 82 ? 12.862 -9.633 -18.854 1.00 91.62 82 TYR A N 1
ATOM 703 C CA . TYR A 1 82 ? 11.744 -10.527 -19.112 1.00 91.62 82 TYR A CA 1
ATOM 704 C C . TYR A 1 82 ? 10.428 -9.830 -18.771 1.00 91.62 82 TYR A C 1
ATOM 706 O O . TYR A 1 82 ? 10.079 -9.674 -17.599 1.00 91.62 82 TYR A O 1
ATOM 714 N N . LYS A 1 83 ? 9.680 -9.447 -19.807 1.00 87.75 83 LYS A N 1
ATOM 715 C CA . LYS A 1 83 ? 8.342 -8.878 -19.648 1.00 87.75 83 LYS A CA 1
ATOM 716 C C . LYS A 1 83 ? 7.329 -9.969 -19.336 1.00 87.75 83 LYS A C 1
ATOM 718 O O . LYS A 1 83 ? 7.181 -10.942 -20.075 1.00 87.75 83 LYS A O 1
ATOM 723 N N . THR A 1 84 ? 6.601 -9.780 -18.248 1.00 88.81 84 THR A N 1
ATOM 724 C CA . THR A 1 84 ? 5.414 -10.567 -17.926 1.00 88.81 84 THR A CA 1
ATOM 725 C C . THR A 1 84 ? 4.222 -10.095 -18.768 1.00 88.81 84 THR A C 1
ATOM 727 O O . THR A 1 84 ? 4.239 -9.013 -19.353 1.00 88.81 84 THR A O 1
ATOM 730 N N . ALA A 1 85 ? 3.166 -10.906 -18.847 1.00 92.69 85 ALA A N 1
ATOM 731 C CA . ALA A 1 85 ? 1.947 -10.579 -19.593 1.00 92.69 85 ALA A CA 1
ATOM 732 C C . ALA A 1 85 ? 1.018 -9.632 -18.800 1.00 92.69 85 ALA A C 1
ATOM 734 O O . ALA A 1 85 ? -0.135 -9.962 -18.522 1.00 92.69 85 ALA A O 1
ATOM 735 N N . ILE A 1 86 ? 1.545 -8.483 -18.379 1.00 92.62 86 ILE A N 1
ATOM 736 C CA . ILE A 1 86 ? 0.797 -7.441 -17.661 1.00 92.62 86 ILE A CA 1
ATOM 737 C C . ILE A 1 86 ? -0.052 -6.594 -18.616 1.00 92.62 86 ILE A C 1
ATOM 739 O O . ILE A 1 86 ? 0.168 -6.564 -19.825 1.00 92.62 86 ILE A O 1
ATOM 743 N N . CYS A 1 87 ? -1.016 -5.859 -18.059 1.00 89.12 87 CYS A N 1
ATOM 744 C CA . CYS A 1 87 ? -1.728 -4.813 -18.787 1.00 89.12 87 CYS A CA 1
ATOM 745 C C . CYS A 1 87 ? -0.935 -3.501 -18.714 1.00 89.12 87 CYS A C 1
ATOM 747 O O . CYS A 1 87 ? -1.066 -2.763 -17.740 1.00 89.12 87 CYS A O 1
ATOM 749 N N . GLY A 1 88 ? -0.132 -3.222 -19.738 1.00 88.25 88 GLY A N 1
ATOM 750 C CA . GLY A 1 88 ? 0.731 -2.042 -19.799 1.00 88.25 88 GLY A CA 1
ATOM 751 C C . GLY A 1 88 ? 2.039 -2.323 -20.534 1.00 88.25 88 GLY A C 1
ATOM 752 O O . GLY A 1 88 ? 2.341 -3.477 -20.838 1.00 88.25 88 GLY A O 1
ATOM 753 N N . ASP A 1 89 ? 2.805 -1.271 -20.810 1.00 88.62 89 ASP A N 1
ATOM 754 C CA . ASP A 1 89 ? 4.128 -1.366 -21.443 1.00 88.62 89 ASP A CA 1
ATOM 755 C C . ASP A 1 89 ? 5.258 -1.501 -20.406 1.00 88.62 89 ASP A C 1
ATOM 757 O O . ASP A 1 89 ? 6.278 -2.154 -20.676 1.00 88.62 89 ASP A O 1
ATOM 761 N N . TYR A 1 90 ? 5.039 -0.915 -19.223 1.00 91.19 90 TYR A N 1
ATOM 762 C CA . TYR A 1 90 ? 5.938 -0.891 -18.068 1.00 91.19 90 TYR A CA 1
ATOM 763 C C . TYR A 1 90 ? 5.227 -1.455 -16.839 1.00 91.19 90 TYR A C 1
ATOM 765 O O . TYR A 1 90 ? 4.016 -1.297 -16.690 1.00 91.19 90 TYR A O 1
ATOM 773 N N . ILE A 1 91 ? 5.965 -2.078 -15.919 1.00 93.31 91 ILE A N 1
ATOM 774 C CA . ILE A 1 91 ? 5.349 -2.601 -14.686 1.00 93.31 91 ILE A CA 1
ATOM 775 C C . ILE A 1 91 ? 4.860 -1.497 -13.739 1.00 93.31 91 ILE A C 1
ATOM 777 O O . ILE A 1 91 ? 3.980 -1.763 -12.927 1.00 93.31 91 ILE A O 1
ATOM 781 N N . SER A 1 92 ? 5.345 -0.257 -13.873 1.00 93.25 92 SER A N 1
ATOM 782 C CA . SER A 1 92 ? 4.801 0.910 -13.157 1.00 93.25 92 SER A CA 1
ATOM 783 C C . SER A 1 92 ? 3.500 1.464 -13.735 1.00 93.25 92 SER A C 1
ATOM 785 O O . SER A 1 92 ? 2.929 2.398 -13.160 1.00 93.25 92 SER A O 1
ATO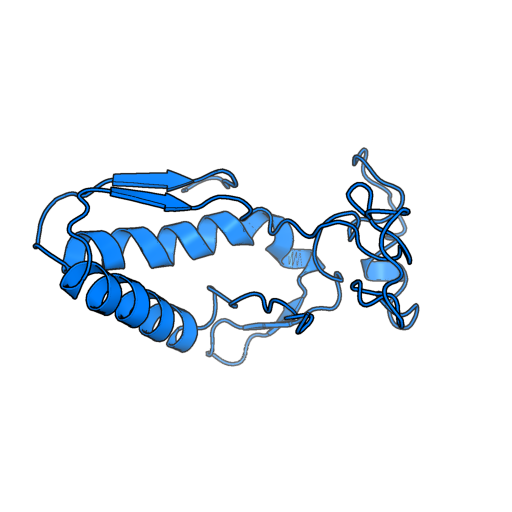M 787 N N . ASP A 1 93 ? 2.988 0.915 -14.841 1.00 92.06 93 ASP A N 1
ATOM 788 C CA . ASP A 1 93 ? 1.750 1.400 -15.441 1.00 92.06 93 ASP A CA 1
ATOM 789 C C . ASP A 1 93 ? 0.594 1.356 -14.432 1.00 92.06 93 ASP A C 1
ATOM 791 O O . ASP A 1 93 ? 0.222 0.313 -13.898 1.00 92.06 93 ASP A O 1
ATOM 795 N N . LYS A 1 94 ? 0.003 2.534 -14.187 1.00 93.50 94 LYS A N 1
ATOM 796 C CA . LYS A 1 94 ? -1.094 2.757 -13.225 1.00 93.50 94 LYS A CA 1
ATOM 797 C C . LYS A 1 94 ? -0.745 2.409 -11.771 1.00 93.50 94 LYS A C 1
ATOM 799 O O . LYS A 1 94 ? -1.649 2.197 -10.964 1.00 93.50 94 LYS A O 1
ATOM 804 N N . THR A 1 95 ? 0.536 2.416 -11.410 1.00 95.81 95 THR A N 1
ATOM 805 C CA . THR A 1 95 ? 1.002 2.241 -10.027 1.00 95.81 95 THR A CA 1
ATOM 806 C C . THR A 1 95 ? 2.245 3.097 -9.738 1.00 95.81 95 THR A C 1
ATOM 808 O O . THR A 1 95 ? 2.490 4.080 -10.432 1.00 95.81 95 THR A O 1
ATOM 811 N N . LEU A 1 96 ? 2.989 2.826 -8.668 1.00 95.62 96 LEU A N 1
ATOM 812 C CA . LEU A 1 96 ? 4.195 3.573 -8.305 1.00 95.62 96 LEU A CA 1
ATOM 813 C C . LEU A 1 96 ? 5.378 3.210 -9.205 1.00 95.62 96 LEU A C 1
ATOM 815 O O . LEU A 1 96 ? 5.375 2.184 -9.876 1.00 95.62 96 LEU A O 1
ATOM 819 N N . CYS A 1 97 ? 6.420 4.039 -9.176 1.00 95.06 97 CYS A N 1
ATOM 820 C CA . CYS A 1 97 ? 7.701 3.683 -9.779 1.00 95.06 97 CYS A CA 1
ATOM 821 C C . CYS A 1 97 ? 8.321 2.500 -9.047 1.00 95.06 97 CYS A C 1
ATOM 823 O O . CYS A 1 97 ? 8.320 2.468 -7.814 1.00 95.06 97 CYS A O 1
ATOM 825 N N . MET A 1 98 ? 8.901 1.563 -9.790 1.00 95.12 98 MET A N 1
ATOM 826 C CA . MET A 1 98 ? 9.430 0.327 -9.209 1.00 95.12 98 MET A CA 1
ATOM 827 C C . MET A 1 98 ? 10.651 0.549 -8.308 1.00 95.12 98 MET A C 1
ATOM 829 O O . MET A 1 98 ? 10.888 -0.235 -7.390 1.00 95.12 98 MET A O 1
ATOM 833 N N . ILE A 1 99 ? 11.361 1.664 -8.503 1.00 94.56 99 ILE A N 1
ATOM 834 C CA . ILE A 1 99 ? 12.456 2.127 -7.638 1.00 94.56 99 ILE A CA 1
ATOM 835 C C . ILE A 1 99 ? 11.984 2.630 -6.261 1.00 94.56 99 ILE A C 1
ATOM 837 O O . ILE A 1 99 ? 12.802 2.816 -5.367 1.00 94.56 99 ILE A O 1
ATOM 841 N N . ALA A 1 100 ? 10.684 2.890 -6.063 1.00 95.00 100 ALA A N 1
ATOM 842 C CA . ALA A 1 100 ? 10.201 3.468 -4.812 1.00 95.00 100 ALA A CA 1
ATOM 843 C C . ALA A 1 100 ? 10.562 2.576 -3.613 1.00 95.00 100 ALA A C 1
ATOM 845 O O . ALA A 1 100 ? 10.314 1.372 -3.621 1.00 95.00 100 ALA A O 1
ATOM 846 N N . GLU A 1 101 ? 11.147 3.174 -2.580 1.00 96.06 101 GLU A N 1
ATOM 847 C CA . GLU A 1 101 ? 11.635 2.448 -1.411 1.00 96.06 101 GLU A CA 1
ATOM 848 C C . GLU A 1 101 ? 10.545 2.293 -0.347 1.00 96.06 101 GLU A C 1
ATOM 850 O O . GLU A 1 101 ? 9.775 3.214 -0.070 1.00 96.06 101 GLU A O 1
ATOM 855 N N . GLN A 1 102 ? 10.516 1.118 0.273 1.00 97.69 102 GLN A N 1
ATOM 856 C CA . GLN A 1 102 ? 9.710 0.781 1.445 1.00 97.69 102 GLN A CA 1
ATOM 857 C C . GLN A 1 102 ? 10.613 0.139 2.500 1.00 97.69 102 GLN A C 1
ATOM 859 O O . GLN A 1 102 ? 11.676 -0.395 2.179 1.00 97.69 102 GLN A O 1
ATOM 864 N N . THR A 1 103 ? 10.230 0.160 3.771 1.00 97.38 103 THR A N 1
ATOM 865 C CA . THR A 1 103 ? 11.064 -0.367 4.854 1.00 97.38 103 THR A CA 1
ATOM 866 C C . THR A 1 103 ? 10.253 -1.032 5.949 1.00 97.38 103 THR A C 1
ATOM 868 O O . THR A 1 103 ? 9.172 -0.590 6.311 1.00 97.38 103 THR A O 1
ATOM 871 N N . ASP A 1 104 ? 10.825 -2.069 6.560 1.00 94.69 104 ASP A N 1
ATOM 872 C CA . ASP A 1 104 ? 10.263 -2.659 7.777 1.00 94.69 104 ASP A CA 1
ATOM 873 C C . ASP A 1 104 ? 10.669 -1.908 9.058 1.00 94.69 104 ASP A C 1
ATOM 875 O O . ASP A 1 104 ? 10.370 -2.350 10.168 1.00 94.69 104 ASP A O 1
ATOM 879 N N . GLY A 1 105 ? 11.406 -0.799 8.927 1.00 93.38 105 GLY A N 1
ATOM 880 C CA . GLY A 1 105 ? 11.926 -0.021 10.049 1.00 93.38 105 GLY A CA 1
ATOM 881 C C . GLY A 1 105 ? 13.046 -0.710 10.838 1.00 93.38 105 GLY A C 1
ATOM 882 O O . GLY A 1 105 ? 13.499 -0.159 11.839 1.00 93.38 105 GLY A O 1
ATOM 883 N N . ARG A 1 106 ? 13.524 -1.888 10.407 1.00 94.19 106 ARG A N 1
ATOM 884 C CA . ARG A 1 106 ? 14.599 -2.664 11.063 1.00 94.19 106 ARG A CA 1
ATOM 885 C C . ARG A 1 106 ? 15.909 -2.643 10.274 1.00 94.19 106 ARG A C 1
ATOM 887 O O . ARG A 1 106 ? 16.778 -3.484 10.484 1.00 94.19 106 ARG A O 1
ATOM 894 N N . GLY A 1 107 ? 16.049 -1.677 9.367 1.00 92.50 107 GLY A N 1
ATOM 895 C CA . GLY A 1 107 ? 17.231 -1.498 8.526 1.00 92.50 107 GLY A CA 1
ATOM 896 C C . GLY A 1 107 ? 17.173 -2.232 7.187 1.00 92.50 107 GLY A C 1
ATOM 897 O O . GLY A 1 107 ? 18.130 -2.138 6.424 1.00 92.50 107 GLY A O 1
ATOM 898 N N . LYS A 1 108 ? 16.070 -2.930 6.870 1.00 96.12 108 LYS A N 1
ATOM 899 C CA . LYS A 1 108 ? 15.853 -3.481 5.530 1.00 96.12 108 LYS A CA 1
ATOM 900 C C . LYS A 1 108 ? 15.035 -2.508 4.685 1.00 96.12 108 LYS A C 1
ATOM 902 O O . LYS A 1 108 ? 13.966 -2.059 5.105 1.00 96.12 108 LYS A O 1
ATOM 907 N N . ILE A 1 109 ? 15.557 -2.208 3.500 1.00 97.00 109 ILE A N 1
ATOM 908 C CA . ILE A 1 109 ? 14.869 -1.469 2.442 1.00 97.00 109 ILE A CA 1
ATOM 909 C C . ILE A 1 109 ? 14.436 -2.470 1.372 1.00 97.00 109 ILE A C 1
ATOM 911 O 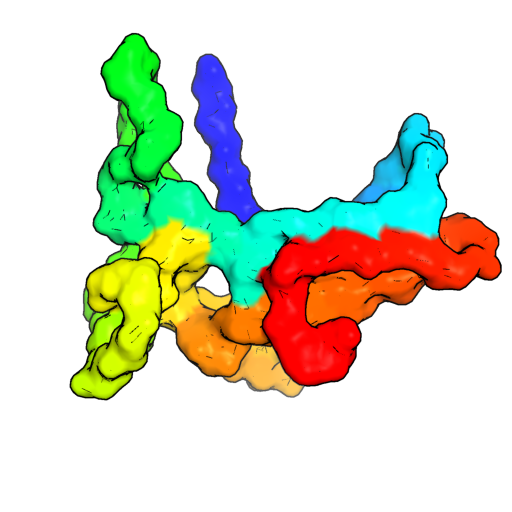O . ILE A 1 109 ? 15.177 -3.397 1.040 1.00 97.00 109 ILE A O 1
ATOM 915 N N . TYR A 1 110 ? 13.222 -2.295 0.873 1.00 96.56 110 TYR A N 1
ATOM 916 C CA . TYR A 1 110 ? 12.629 -3.046 -0.220 1.00 96.56 110 TYR A CA 1
ATOM 917 C C . TYR A 1 110 ? 12.346 -2.077 -1.358 1.00 96.56 110 TYR A C 1
ATOM 919 O O . TYR A 1 110 ? 11.875 -0.965 -1.118 1.00 96.56 110 TYR A O 1
ATOM 927 N N . THR A 1 111 ? 12.585 -2.506 -2.588 1.00 96.25 111 THR A N 1
ATOM 928 C CA . THR A 1 111 ? 12.098 -1.770 -3.755 1.00 96.25 111 THR A CA 1
ATOM 929 C C . THR A 1 111 ? 10.628 -2.103 -3.981 1.00 96.25 111 THR A C 1
ATOM 931 O O . THR A 1 111 ? 10.173 -3.206 -3.663 1.00 96.25 111 THR A O 1
ATOM 934 N N . HIS A 1 112 ? 9.861 -1.174 -4.545 1.00 97.06 112 HIS A N 1
ATOM 935 C CA . HIS A 1 112 ? 8.470 -1.433 -4.900 1.00 97.06 112 HIS A CA 1
ATOM 936 C C . HIS A 1 112 ? 8.360 -2.551 -5.941 1.00 97.06 112 HIS A C 1
ATOM 938 O O . HIS A 1 112 ? 7.399 -3.308 -5.888 1.00 97.06 112 HIS A O 1
ATOM 944 N N . TYR A 1 113 ? 9.380 -2.734 -6.787 1.00 96.06 113 TYR A N 1
ATOM 945 C CA . TYR A 1 113 ? 9.527 -3.905 -7.655 1.00 96.06 113 TYR A CA 1
ATOM 946 C C . TYR A 1 113 ? 9.291 -5.231 -6.912 1.00 96.06 113 TYR A C 1
ATOM 948 O O . TYR A 1 113 ? 8.520 -6.076 -7.364 1.00 96.06 113 TYR A O 1
ATOM 956 N N . ASP A 1 114 ? 9.915 -5.398 -5.742 1.00 97.00 114 ASP A N 1
ATOM 957 C CA . ASP A 1 114 ? 9.863 -6.649 -4.981 1.00 97.00 114 ASP A CA 1
ATOM 958 C C . ASP A 1 114 ? 8.554 -6.831 -4.203 1.00 97.00 114 ASP A C 1
ATOM 960 O O . ASP A 1 114 ? 8.144 -7.960 -3.923 1.00 97.00 114 ASP A O 1
ATOM 964 N N . VAL A 1 115 ? 7.906 -5.730 -3.806 1.00 98.12 115 VAL A N 1
ATOM 965 C CA . VAL A 1 115 ? 6.793 -5.762 -2.838 1.00 98.12 115 VAL A CA 1
ATOM 966 C C . VAL A 1 115 ? 5.490 -5.142 -3.348 1.00 98.12 115 VAL A C 1
ATOM 968 O O . VAL A 1 115 ? 4.544 -5.032 -2.573 1.00 98.12 115 VAL A O 1
ATOM 971 N N . HIS A 1 116 ? 5.391 -4.778 -4.631 1.00 98.00 116 HIS A N 1
ATOM 972 C CA . HIS A 1 116 ? 4.181 -4.202 -5.239 1.00 98.00 116 HIS A CA 1
ATOM 973 C C . HIS A 1 116 ? 2.931 -5.033 -4.913 1.00 98.00 116 HIS A C 1
ATOM 975 O O . HIS A 1 116 ? 1.985 -4.541 -4.301 1.00 98.00 116 HIS A O 1
ATOM 981 N N . ASN A 1 117 ? 2.987 -6.340 -5.191 1.00 98.25 117 ASN A N 1
ATOM 982 C CA . ASN A 1 117 ? 1.883 -7.278 -4.953 1.00 98.25 117 ASN A CA 1
ATOM 983 C C . ASN A 1 117 ? 1.557 -7.514 -3.465 1.00 98.25 117 ASN A C 1
ATOM 985 O O . ASN A 1 117 ? 0.644 -8.276 -3.152 1.00 98.25 117 ASN A O 1
ATOM 989 N N . LEU A 1 118 ? 2.303 -6.903 -2.544 1.00 98.56 118 LEU A N 1
ATOM 990 C CA . LEU A 1 118 ? 2.093 -7.002 -1.103 1.00 98.56 118 LEU A CA 1
ATOM 991 C C . LEU A 1 118 ? 1.482 -5.727 -0.503 1.00 98.56 118 LEU A C 1
ATOM 993 O O . LEU A 1 118 ? 1.201 -5.718 0.692 1.00 98.56 118 LEU A O 1
ATOM 997 N N . TYR A 1 119 ? 1.257 -4.668 -1.289 1.00 98.56 119 TYR A N 1
ATOM 998 C CA . TYR A 1 119 ? 0.810 -3.373 -0.765 1.00 98.56 119 TYR A CA 1
ATOM 999 C C . TYR A 1 119 ? -0.584 -3.432 -0.119 1.00 98.56 119 TYR A C 1
ATOM 1001 O O . TYR A 1 119 ? -0.752 -3.088 1.049 1.00 98.56 119 TYR A O 1
ATOM 1009 N N . GLY A 1 120 ? -1.595 -3.931 -0.836 1.00 98.50 120 GLY A N 1
ATOM 1010 C CA . GLY A 1 120 ? -2.946 -4.070 -0.272 1.00 98.50 120 GLY A CA 1
ATOM 1011 C C . GLY A 1 120 ? -3.007 -5.066 0.890 1.00 98.50 120 GLY A C 1
ATOM 1012 O O . GLY A 1 120 ? -3.778 -4.896 1.837 1.00 98.50 120 GLY A O 1
ATOM 1013 N N . TRP A 1 121 ? -2.142 -6.084 0.866 1.00 98.38 121 TRP A N 1
ATOM 1014 C CA . TRP A 1 121 ? -1.979 -7.023 1.975 1.00 98.38 121 TRP A CA 1
ATOM 1015 C C . TRP A 1 121 ? -1.397 -6.341 3.222 1.00 98.38 121 TRP A C 1
ATOM 1017 O O . TRP A 1 121 ? -1.944 -6.511 4.314 1.00 98.38 121 TRP A O 1
ATOM 1027 N N . SER A 1 122 ? -0.348 -5.524 3.084 1.00 97.94 122 SER A N 1
ATOM 1028 C CA . SER A 1 122 ? 0.246 -4.809 4.219 1.00 97.94 122 SER A CA 1
ATOM 1029 C C . SER A 1 122 ? -0.709 -3.750 4.783 1.00 97.94 122 SER A C 1
ATOM 1031 O O . SER A 1 122 ? -0.848 -3.644 6.003 1.00 97.94 122 SER A O 1
ATOM 1033 N N . GLU A 1 123 ? -1.477 -3.060 3.933 1.00 98.50 123 GLU A N 1
ATOM 1034 C CA . GLU A 1 123 ? -2.563 -2.175 4.378 1.00 98.50 123 GLU A CA 1
ATOM 1035 C C . GLU A 1 123 ? -3.675 -2.939 5.117 1.00 98.50 123 GLU A C 1
ATOM 1037 O O . GLU A 1 123 ? -4.195 -2.462 6.131 1.00 98.50 123 GLU A O 1
ATOM 1042 N N . THR A 1 124 ? -4.038 -4.144 4.664 1.00 98.06 124 THR A N 1
ATOM 1043 C CA . THR A 1 124 ? -5.038 -4.990 5.342 1.00 98.06 124 THR A CA 1
ATOM 1044 C C . THR A 1 124 ? -4.574 -5.356 6.755 1.00 98.06 124 THR A C 1
ATOM 1046 O O . THR A 1 124 ? -5.344 -5.228 7.716 1.00 98.06 124 THR A O 1
ATOM 1049 N N . ILE A 1 125 ? -3.296 -5.729 6.903 1.00 96.19 125 ILE A N 1
ATOM 1050 C CA . ILE A 1 125 ? -2.663 -5.998 8.203 1.00 96.19 125 ILE A CA 1
ATOM 1051 C C . ILE A 1 125 ? -2.654 -4.749 9.087 1.00 96.19 125 ILE A C 1
ATOM 1053 O O . ILE A 1 125 ? -2.845 -4.874 10.298 1.00 96.19 125 ILE A O 1
ATOM 1057 N N . ALA A 1 126 ? -2.498 -3.557 8.507 1.00 96.69 126 ALA A N 1
ATOM 1058 C CA . ALA A 1 126 ? -2.591 -2.298 9.239 1.00 96.69 126 ALA A CA 1
ATOM 1059 C C . ALA A 1 126 ? -4.021 -1.955 9.688 1.00 96.69 126 ALA A C 1
ATOM 1061 O O . ALA A 1 126 ? -4.254 -1.481 10.803 1.00 96.69 126 ALA A O 1
ATOM 1062 N N . THR A 1 127 ? -4.999 -2.228 8.831 1.00 97.50 127 THR A N 1
ATOM 1063 C CA . THR A 1 127 ? -6.373 -1.744 8.987 1.00 97.50 127 THR A CA 1
ATOM 1064 C C . THR A 1 127 ? -7.197 -2.609 9.935 1.00 97.50 127 THR A C 1
ATOM 1066 O O . THR A 1 127 ? -7.924 -2.079 10.778 1.00 97.50 127 THR A O 1
ATOM 1069 N N . LEU A 1 128 ? -7.093 -3.940 9.854 1.00 95.81 128 LEU A N 1
ATOM 1070 C CA . LEU A 1 128 ? -7.949 -4.832 10.644 1.00 95.81 128 LEU A CA 1
ATOM 1071 C C . LEU A 1 128 ? -7.746 -4.687 12.169 1.00 95.81 128 LEU A C 1
ATOM 1073 O O . LEU A 1 128 ? -8.745 -4.581 12.891 1.00 95.81 128 LEU A O 1
ATOM 1077 N N . PRO A 1 129 ? -6.511 -4.639 12.709 1.00 94.38 129 PRO A N 1
ATOM 1078 C CA . PRO A 1 129 ? -6.302 -4.398 14.135 1.00 94.38 129 PRO A CA 1
ATOM 1079 C C . PRO A 1 129 ? -6.741 -2.993 14.559 1.00 94.38 129 PRO A C 1
ATOM 1081 O O . PRO A 1 129 ? -7.291 -2.833 15.650 1.00 94.38 129 PRO A O 1
ATOM 1084 N N . ALA A 1 130 ? -6.541 -1.984 13.701 1.00 94.75 130 ALA A N 1
ATOM 1085 C CA . ALA A 1 130 ? -7.004 -0.625 13.960 1.00 94.75 130 ALA A CA 1
ATOM 1086 C C . ALA A 1 130 ? -8.532 -0.583 14.102 1.00 94.75 130 ALA A C 1
ATOM 1088 O O . ALA A 1 130 ? -9.027 -0.105 15.122 1.00 94.75 130 ALA A O 1
ATOM 1089 N N . ALA A 1 131 ? -9.267 -1.183 13.162 1.00 94.62 131 ALA A N 1
ATOM 1090 C CA . ALA A 1 131 ? -10.727 -1.262 13.187 1.00 94.62 131 ALA A CA 1
ATOM 1091 C C . ALA A 1 131 ? -11.256 -1.989 14.439 1.00 94.62 131 ALA A C 1
ATOM 1093 O O . ALA A 1 131 ? -12.180 -1.521 15.104 1.00 94.62 131 ALA A O 1
ATOM 1094 N N . ARG A 1 132 ? -10.615 -3.098 14.831 1.00 94.69 132 ARG A N 1
ATOM 1095 C CA . ARG A 1 132 ? -10.950 -3.838 16.063 1.00 94.69 132 ARG A CA 1
ATOM 1096 C C . ARG A 1 132 ? -10.705 -3.029 17.335 1.00 94.69 132 ARG A C 1
ATOM 1098 O O . ARG A 1 132 ? -11.443 -3.184 18.307 1.00 94.69 132 ARG A O 1
ATOM 1105 N N . SER A 1 133 ? -9.694 -2.158 17.334 1.00 91.94 133 SER A N 1
ATOM 1106 C CA . SER A 1 133 ? -9.309 -1.380 18.516 1.00 91.94 133 SER A CA 1
ATOM 1107 C C . SER A 1 133 ? -10.283 -0.258 18.887 1.00 91.94 133 SER A C 1
ATOM 1109 O O . SER A 1 133 ? -10.243 0.211 20.020 1.00 91.94 133 SER A O 1
ATOM 1111 N N . ILE A 1 134 ? -11.164 0.152 17.969 1.00 91.31 134 ILE A N 1
ATOM 1112 C CA . ILE A 1 134 ? -12.096 1.266 18.180 1.00 91.31 134 ILE A CA 1
ATOM 1113 C C . ILE A 1 134 ? -13.133 0.936 19.264 1.00 91.31 134 ILE A C 1
ATOM 1115 O O . ILE A 1 134 ? -13.324 1.713 20.196 1.00 91.31 134 ILE A O 1
ATOM 1119 N N . GLU A 1 135 ? -13.813 -0.208 19.131 1.00 85.38 135 GLU A N 1
ATOM 1120 C CA . GLU A 1 135 ? -14.915 -0.615 20.021 1.00 85.38 135 GLU A CA 1
ATOM 1121 C C . GLU A 1 135 ? -14.707 -1.999 20.655 1.00 85.38 135 GLU A C 1
ATOM 1123 O O . GLU A 1 135 ? -15.627 -2.546 21.261 1.00 85.38 135 GLU A O 1
ATOM 1128 N N . ASN A 1 136 ? -13.516 -2.592 20.507 1.00 85.25 136 ASN A N 1
ATOM 1129 C CA . ASN A 1 136 ? -13.208 -3.950 20.968 1.00 85.25 136 ASN A CA 1
ATOM 1130 C C . ASN A 1 136 ? -14.195 -5.011 20.427 1.00 85.25 136 ASN A C 1
ATOM 1132 O O . ASN A 1 136 ? -14.618 -5.933 21.126 1.00 85.25 136 ASN A O 1
ATOM 1136 N N . LYS A 1 137 ? -14.588 -4.854 19.158 1.00 90.31 137 LYS A N 1
ATOM 1137 C CA . LYS A 1 137 ? -15.479 -5.756 18.414 1.00 90.31 137 LYS A CA 1
ATOM 1138 C C . LYS A 1 137 ? -14.706 -6.469 17.305 1.00 90.31 137 LYS A C 1
ATOM 1140 O O . LYS A 1 137 ? -13.585 -6.101 16.974 1.00 90.31 137 LYS A O 1
ATOM 1145 N N . ARG A 1 138 ? -15.328 -7.478 16.681 1.00 91.00 138 ARG A N 1
ATOM 1146 C CA . ARG A 1 138 ? -14.726 -8.249 15.575 1.00 91.00 138 ARG A CA 1
ATOM 1147 C C . ARG A 1 138 ? -14.329 -7.375 14.372 1.00 91.00 138 ARG A C 1
ATOM 1149 O O . ARG A 1 138 ? -13.272 -7.638 13.798 1.00 91.00 138 ARG A O 1
ATOM 1156 N N . SER A 1 139 ? -15.156 -6.372 14.044 1.00 93.31 139 SER A N 1
ATOM 1157 C CA . SER A 1 139 ? -15.107 -5.533 12.830 1.00 93.31 139 SER A CA 1
ATOM 1158 C C . SER A 1 139 ? -14.998 -6.342 11.521 1.00 93.31 139 SER A C 1
ATOM 1160 O O . SER A 1 139 ? -14.954 -7.575 11.535 1.00 93.31 139 SER A O 1
ATOM 1162 N N . VAL A 1 140 ? -15.010 -5.660 10.378 1.00 95.56 140 VAL A N 1
ATOM 1163 C CA . VAL A 1 140 ? -14.798 -6.248 9.051 1.00 95.56 140 VAL A CA 1
ATOM 1164 C C . VAL A 1 140 ? -13.985 -5.286 8.191 1.00 95.56 140 VAL A C 1
ATOM 1166 O O . VAL A 1 140 ? -14.209 -4.075 8.230 1.00 95.56 140 VAL A O 1
ATOM 1169 N N . VAL A 1 141 ? -13.043 -5.834 7.426 1.00 97.50 141 VAL A N 1
ATOM 1170 C CA . VAL A 1 141 ? -12.298 -5.102 6.400 1.00 97.50 141 VAL A CA 1
ATOM 1171 C C . VAL A 1 141 ? -12.566 -5.768 5.060 1.00 97.50 141 VAL A C 1
ATOM 1173 O O . VAL A 1 141 ? -12.433 -6.984 4.941 1.00 97.50 141 VAL A O 1
ATOM 1176 N N . ILE A 1 142 ? -12.973 -4.975 4.076 1.00 98.31 142 ILE A N 1
ATOM 1177 C CA . ILE A 1 142 ? -13.081 -5.391 2.677 1.00 98.31 142 ILE A CA 1
ATOM 1178 C C . ILE A 1 142 ? -11.912 -4.726 1.951 1.00 98.31 142 ILE A C 1
ATOM 1180 O O . ILE A 1 142 ? -11.781 -3.508 2.033 1.00 98.31 142 ILE A O 1
ATOM 1184 N N . SER A 1 143 ? -11.063 -5.510 1.286 1.00 98.44 143 SER A N 1
ATOM 1185 C CA . SER A 1 143 ? -9.919 -5.014 0.507 1.00 98.44 143 SER A CA 1
ATOM 1186 C C . SER A 1 143 ? -10.096 -5.340 -0.969 1.00 98.44 143 SER A C 1
ATOM 1188 O O . SER A 1 143 ? -10.678 -6.378 -1.294 1.00 98.44 143 SER A O 1
ATOM 1190 N N . ARG A 1 144 ? -9.585 -4.481 -1.858 1.00 98.62 144 ARG A N 1
ATOM 1191 C CA . ARG A 1 144 ? -9.531 -4.784 -3.293 1.00 98.62 144 ARG A CA 1
ATOM 1192 C C . ARG A 1 144 ? -8.311 -5.628 -3.655 1.00 98.62 144 ARG A C 1
ATOM 1194 O O . ARG A 1 144 ? -8.473 -6.706 -4.222 1.00 98.62 144 ARG A O 1
ATOM 1201 N N . SER A 1 145 ? -7.113 -5.156 -3.321 1.00 98.56 145 SER A N 1
ATOM 1202 C CA . SER A 1 145 ? -5.867 -5.885 -3.558 1.00 98.56 145 SER A CA 1
ATOM 1203 C C . SER A 1 145 ? -5.614 -6.915 -2.452 1.00 98.56 145 SER A C 1
ATOM 1205 O O . SER A 1 145 ? -5.863 -6.656 -1.268 1.00 98.56 145 SER A O 1
ATOM 1207 N N . THR A 1 146 ? -5.139 -8.101 -2.842 1.00 98.38 146 THR A N 1
ATOM 1208 C CA . THR A 1 146 ? -4.941 -9.259 -1.955 1.00 98.38 146 THR A CA 1
ATOM 1209 C C . THR A 1 146 ? -3.694 -10.053 -2.334 1.00 98.38 146 THR A C 1
ATOM 1211 O O . THR A 1 146 ? -3.340 -10.131 -3.508 1.00 98.38 146 THR A O 1
ATOM 1214 N N . PHE A 1 147 ? -3.106 -10.739 -1.359 1.00 98.44 147 PHE A N 1
ATOM 1215 C CA . PHE A 1 147 ? -2.024 -11.711 -1.522 1.00 98.44 147 PHE A CA 1
ATOM 1216 C C . PHE A 1 147 ? -2.346 -12.965 -0.681 1.00 98.44 147 PHE A C 1
ATOM 1218 O O . PHE A 1 147 ? -3.180 -12.876 0.224 1.00 98.44 147 PHE A O 1
ATOM 1225 N N . PRO A 1 148 ? -1.750 -14.155 -0.917 1.00 98.38 148 PRO A N 1
ATOM 1226 C CA . PRO A 1 148 ? -1.918 -15.276 0.007 1.00 98.38 148 PRO A CA 1
ATOM 1227 C C . PRO A 1 148 ? -1.662 -14.850 1.458 1.00 98.38 148 PRO A C 1
ATOM 1229 O O . PRO A 1 148 ? -0.607 -14.294 1.749 1.00 98.38 148 PRO A O 1
ATOM 1232 N N . THR A 1 149 ? -2.615 -15.142 2.352 1.00 95.81 149 THR A N 1
ATOM 1233 C CA . THR A 1 149 ? -2.703 -14.687 3.763 1.00 95.81 149 THR A CA 1
ATOM 1234 C C . THR A 1 149 ? -3.321 -13.303 4.026 1.00 95.81 149 THR A C 1
ATOM 1236 O O . THR A 1 149 ? -3.282 -12.859 5.173 1.00 95.81 149 THR A O 1
ATOM 1239 N N . SER A 1 150 ? -3.910 -12.646 3.017 1.00 85.69 150 SER A N 1
ATOM 1240 C CA . SER A 1 150 ? -4.807 -11.485 3.204 1.00 85.69 150 SER A CA 1
ATOM 1241 C C . SER A 1 150 ? -6.041 -11.803 4.047 1.00 85.69 150 SER A C 1
ATOM 1243 O O . SER A 1 150 ? -6.532 -12.955 3.983 1.00 85.69 150 SER A O 1
#

InterPro domains:
  IPR000322 Glycoside hydrolase family 31, TIM barrel domain [PF01055] (5-149)
  IPR017853 Glycoside hydrolase superfamily [SSF51445] (7-148)
  IPR030458 Glycosyl hydrolases family 31, active site [PS00129] (35-42)

Sequence (150 aa):
MIIRKAVFPDFFYPPAFDWWKSQIVDYHKQLKFDGIWIDMNEPANFDTNKLQPWNWNTTVFRPNSWNLFCNDSDEHLDNPPYKTAICGDYISDKTLCMIAEQTDGRGKIYTHYDVHNLYGWSETIATLPAARSIENKRSVVISRSTFPTS

Radius of gyration: 17.45 Å; chains: 1; bounding box: 37×40×43 Å

pLDDT: mean 90.24, std 11.0, range [44.34, 98.62]